Protein AF-A0AB73ANN0-F1 (afdb_monomer_lite)

Radius of gyration: 17.81 Å; chains: 1; bounding box: 39×24×46 Å

Secondary structure (DSSP, 8-state):
--HHHHHHHSTT---HHHHHHHHHTT-S--EEETTEEE--HHHHHHHHHHHS---HHHHHHHHHHHHHHHHTT-

Sequence (74 aa):
MDIDELCAYLPSHPAKQTVYGWVSTKQIPVHKINKALAFLQSEIDDWLKNKSHKTQDDLMEEAKQFVESKKIIR

InterPro domains:
  IPR041657 Helix-turn-helix domain, group 17 [PF12728] (1-51)

Foldseek 3Di:
DALCVVLVVDPVSDDSVVVVVCVVVVVADWDDDPPGIDDDPVRNVVSVVVVVPDDVVRVVVVVVVVVVVVVVVD

pLDDT: mean 85.63, std 14.07, range [48.69, 97.31]

Organism: NCBI:txid1339310

Structure (mmCIF, N/CA/C/O backbone):
data_AF-A0AB73ANN0-F1
#
_entry.id   AF-A0AB73ANN0-F1
#
loop_
_atom_site.group_PDB
_atom_site.id
_atom_site.type_symbol
_atom_site.label_atom_id
_atom_site.label_alt_id
_atom_site.label_comp_id
_atom_site.label_asym_id
_atom_site.label_entity_id
_atom_site.label_seq_id
_atom_site.pdbx_PDB_ins_code
_atom_site.Cartn_x
_atom_site.Cartn_y
_atom_site.Cartn_z
_atom_site.occupancy
_atom_site.B_iso_or_equiv
_atom_site.auth_seq_id
_atom_site.auth_comp_id
_atom_site.auth_asym_id
_atom_site.auth_atom_id
_atom_site.pdbx_PDB_model_num
ATOM 1 N N . MET A 1 1 ? 10.096 -9.853 -1.938 1.00 93.69 1 MET A N 1
ATOM 2 C CA . MET A 1 1 ? 9.150 -9.704 -3.052 1.00 93.69 1 MET A CA 1
ATOM 3 C C . MET A 1 1 ? 9.180 -8.273 -3.565 1.00 93.69 1 MET A C 1
ATOM 5 O O . MET A 1 1 ? 9.441 -7.364 -2.773 1.00 93.69 1 MET A O 1
ATOM 9 N N . ASP A 1 2 ? 8.977 -8.074 -4.861 1.00 95.38 2 ASP A N 1
ATOM 10 C CA . ASP A 1 2 ? 8.792 -6.751 -5.466 1.00 95.38 2 ASP A CA 1
ATOM 11 C C . ASP A 1 2 ? 7.322 -6.285 -5.390 1.00 95.38 2 ASP A C 1
ATOM 13 O O . ASP A 1 2 ? 6.494 -6.891 -4.707 1.00 95.38 2 ASP A O 1
ATOM 17 N N . ILE A 1 3 ? 6.997 -5.156 -6.029 1.00 94.75 3 ILE A N 1
ATOM 18 C CA . ILE A 1 3 ? 5.635 -4.607 -5.997 1.00 94.75 3 ILE A CA 1
ATOM 19 C C . ILE A 1 3 ? 4.628 -5.461 -6.777 1.00 94.75 3 ILE A C 1
ATOM 21 O O . ILE A 1 3 ? 3.468 -5.523 -6.381 1.00 94.75 3 ILE A O 1
ATOM 25 N N . ASP A 1 4 ? 5.046 -6.097 -7.871 1.00 95.81 4 ASP A N 1
ATOM 26 C CA . ASP A 1 4 ? 4.186 -6.945 -8.698 1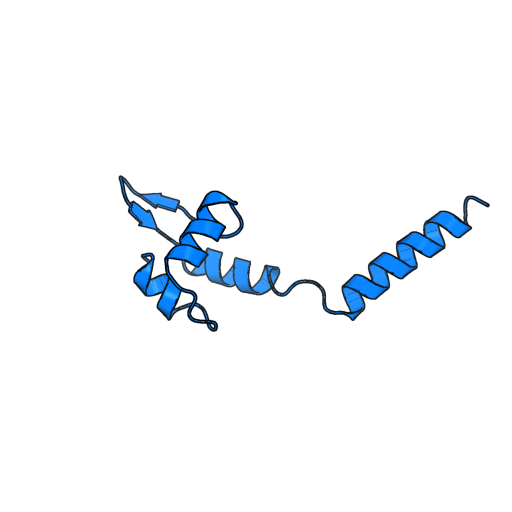.00 95.81 4 ASP A CA 1
ATOM 27 C C . ASP A 1 4 ? 3.856 -8.239 -7.954 1.00 95.81 4 ASP A C 1
ATOM 29 O O . ASP A 1 4 ? 2.686 -8.602 -7.812 1.00 95.81 4 ASP A O 1
ATOM 33 N N . GLU A 1 5 ? 4.882 -8.870 -7.386 1.00 96.94 5 GLU A N 1
ATOM 34 C CA . GLU A 1 5 ? 4.752 -10.046 -6.532 1.00 96.94 5 GLU A CA 1
ATOM 35 C C . GLU A 1 5 ? 3.883 -9.753 -5.303 1.00 96.94 5 GLU A C 1
ATOM 37 O O . GLU A 1 5 ? 3.021 -10.557 -4.963 1.00 96.94 5 GLU A O 1
ATOM 42 N N . LEU A 1 6 ? 4.033 -8.582 -4.670 1.00 96.19 6 LEU A N 1
ATOM 43 C CA . LEU A 1 6 ? 3.179 -8.177 -3.551 1.00 96.19 6 LEU A CA 1
ATOM 44 C C . LEU A 1 6 ? 1.708 -8.017 -3.968 1.00 96.19 6 LEU A C 1
ATOM 46 O O . LEU A 1 6 ? 0.817 -8.446 -3.236 1.00 96.19 6 LEU A O 1
ATOM 50 N N . CYS A 1 7 ? 1.429 -7.413 -5.127 1.00 95.81 7 CYS A N 1
ATOM 51 C CA . CYS A 1 7 ? 0.053 -7.266 -5.617 1.00 95.81 7 CYS A CA 1
ATOM 52 C C . CYS A 1 7 ? -0.595 -8.635 -5.885 1.00 95.81 7 CYS A C 1
ATOM 54 O O . CYS A 1 7 ? -1.776 -8.824 -5.599 1.00 95.81 7 CYS A O 1
ATOM 56 N N . ALA A 1 8 ? 0.173 -9.602 -6.395 1.00 96.44 8 ALA A N 1
ATOM 57 C CA . ALA A 1 8 ? -0.287 -10.978 -6.572 1.00 96.44 8 ALA A CA 1
ATOM 58 C C . ALA A 1 8 ? -0.435 -11.731 -5.237 1.00 96.44 8 ALA A C 1
ATOM 60 O O . ALA A 1 8 ? -1.328 -12.563 -5.104 1.00 96.44 8 ALA A O 1
ATOM 61 N N . TYR A 1 9 ? 0.415 -11.430 -4.253 1.00 95.25 9 TYR A N 1
ATOM 62 C CA . TYR A 1 9 ? 0.415 -12.080 -2.944 1.00 95.25 9 TYR A CA 1
ATOM 63 C C . TYR A 1 9 ? -0.766 -11.662 -2.061 1.00 95.25 9 TYR A C 1
ATOM 65 O O . TYR A 1 9 ? -1.317 -12.473 -1.318 1.00 95.25 9 TYR A O 1
ATOM 73 N N . LEU A 1 10 ? -1.164 -10.390 -2.124 1.00 91.56 10 LEU A N 1
ATOM 74 C CA . LEU A 1 10 ? -2.252 -9.871 -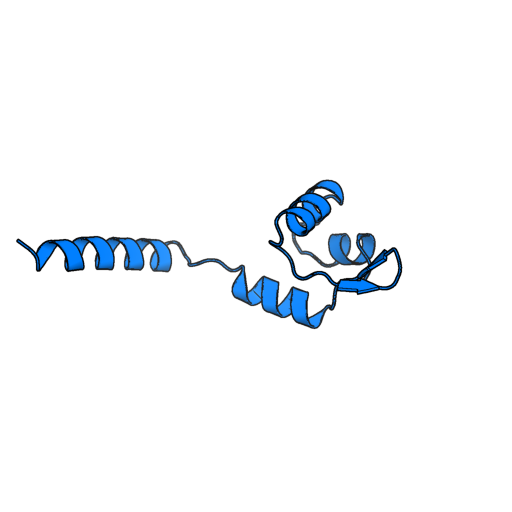1.302 1.00 91.56 10 LEU A CA 1
ATOM 75 C C . LEU A 1 10 ? -3.620 -10.400 -1.782 1.00 91.56 10 LEU A C 1
ATOM 77 O O . LEU A 1 10 ? -3.933 -10.254 -2.963 1.00 91.56 10 LEU A O 1
ATOM 81 N N . PRO A 1 11 ? -4.495 -10.902 -0.883 1.00 88.75 11 PRO A N 1
ATOM 82 C CA . PRO A 1 11 ? -5.778 -11.511 -1.264 1.00 88.75 11 PRO A CA 1
ATOM 83 C C . PRO A 1 11 ? -6.734 -10.598 -2.042 1.00 88.75 11 PRO A C 1
ATOM 85 O O . PRO A 1 11 ? -7.561 -11.069 -2.815 1.00 88.75 11 PRO A O 1
ATOM 88 N N . SER A 1 12 ? -6.661 -9.283 -1.814 1.00 87.88 12 SER A N 1
ATOM 89 C CA . SER A 1 12 ? -7.507 -8.297 -2.494 1.00 87.88 12 SER A CA 1
ATOM 90 C C . SER A 1 12 ? -6.960 -7.842 -3.847 1.00 87.88 12 SER A C 1
ATOM 92 O O . SER A 1 12 ? -7.600 -7.021 -4.499 1.00 87.88 12 SER A O 1
ATOM 94 N N . HIS A 1 13 ? -5.783 -8.332 -4.247 1.00 91.06 13 HIS A N 1
ATOM 95 C CA . HIS A 1 13 ? -5.082 -7.959 -5.476 1.00 91.06 13 HIS A CA 1
ATOM 96 C C . HIS A 1 13 ? -5.094 -6.445 -5.760 1.00 91.06 13 HIS A C 1
ATOM 98 O O . HIS A 1 13 ? -5.593 -5.998 -6.797 1.00 91.06 13 HIS A O 1
ATOM 104 N N . PRO A 1 14 ? -4.591 -5.620 -4.823 1.00 93.00 14 PRO A N 1
ATOM 105 C CA . PRO A 1 14 ? -4.640 -4.174 -4.960 1.00 93.00 14 PRO A CA 1
ATOM 106 C C . PRO A 1 14 ? -3.792 -3.704 -6.145 1.00 93.00 14 PRO A C 1
ATOM 108 O O . PRO A 1 14 ? -2.742 -4.265 -6.449 1.00 93.00 14 PRO A O 1
ATOM 111 N N . ALA A 1 15 ? -4.212 -2.613 -6.786 1.00 96.00 15 ALA A N 1
ATOM 112 C CA . ALA A 1 15 ? -3.419 -1.981 -7.833 1.00 96.00 15 ALA A CA 1
ATOM 113 C C . ALA A 1 15 ? -2.119 -1.382 -7.262 1.00 96.00 15 ALA A C 1
ATOM 115 O O . ALA A 1 15 ? -2.094 -0.883 -6.132 1.00 96.00 15 ALA A O 1
ATOM 116 N N . LYS A 1 16 ? -1.059 -1.315 -8.083 1.00 95.94 16 LYS A N 1
ATOM 117 C CA . LYS A 1 16 ? 0.237 -0.714 -7.701 1.00 95.94 16 LYS A CA 1
ATOM 118 C C . LYS A 1 16 ? 0.085 0.678 -7.092 1.00 95.94 16 LYS A C 1
ATOM 120 O O . LYS A 1 16 ? 0.748 0.995 -6.113 1.00 95.94 16 LYS A O 1
ATOM 125 N N . GLN A 1 17 ? -0.807 1.503 -7.645 1.00 96.06 17 GLN A N 1
ATOM 126 C CA . GLN A 1 17 ? -1.074 2.852 -7.140 1.00 96.06 17 GLN A CA 1
ATOM 127 C C . GLN A 1 17 ? -1.551 2.837 -5.681 1.00 96.06 17 GLN A C 1
ATOM 129 O O . GLN A 1 17 ? -1.088 3.642 -4.875 1.00 96.06 17 GLN A O 1
ATOM 134 N N . THR A 1 18 ? -2.433 1.902 -5.329 1.00 95.12 18 THR A N 1
ATOM 135 C CA . THR A 1 18 ? -2.919 1.719 -3.959 1.00 95.12 18 THR A CA 1
ATOM 136 C C . THR A 1 18 ? -1.780 1.306 -3.031 1.00 95.12 18 THR A C 1
ATOM 138 O O . THR A 1 18 ? -1.621 1.892 -1.962 1.00 95.12 18 THR A O 1
ATOM 141 N N . VAL A 1 19 ? -0.936 0.366 -3.468 1.00 95.12 19 VAL A N 1
ATOM 142 C CA . VAL A 1 19 ? 0.245 -0.072 -2.707 1.00 95.12 19 VAL A CA 1
ATOM 143 C C . VAL A 1 19 ? 1.232 1.081 -2.499 1.00 95.12 19 VAL A C 1
ATOM 145 O O . VAL A 1 19 ? 1.688 1.295 -1.378 1.00 95.12 19 VAL A O 1
ATOM 148 N N . TYR A 1 20 ? 1.510 1.887 -3.528 1.00 96.31 20 TYR A N 1
ATOM 149 C CA . TYR A 1 20 ? 2.327 3.099 -3.390 1.00 96.31 20 TYR A CA 1
ATOM 150 C C . TYR A 1 20 ? 1.719 4.102 -2.398 1.00 96.31 20 TYR A C 1
ATOM 152 O O . TYR A 1 20 ? 2.459 4.736 -1.646 1.00 96.31 20 TYR A O 1
ATOM 160 N N . GLY A 1 21 ? 0.389 4.220 -2.357 1.00 96.44 21 GLY A N 1
ATOM 161 C CA . GLY A 1 21 ? -0.326 5.008 -1.350 1.00 96.44 21 GLY A CA 1
ATOM 162 C C . GLY A 1 21 ? -0.100 4.500 0.077 1.00 96.44 21 GLY A C 1
ATOM 163 O O . GLY A 1 21 ? 0.141 5.288 0.990 1.00 96.44 21 GLY A O 1
ATOM 164 N N . TRP A 1 22 ? -0.108 3.183 0.286 1.00 95.19 22 TRP A N 1
ATOM 165 C CA . TRP A 1 22 ? 0.205 2.599 1.594 1.00 95.19 22 TRP A CA 1
ATOM 166 C C . TRP A 1 22 ? 1.669 2.789 1.982 1.00 95.19 22 TRP A C 1
ATOM 168 O O . TRP A 1 22 ? 1.964 3.087 3.136 1.00 95.19 22 TRP A O 1
ATOM 178 N N . VAL A 1 23 ? 2.587 2.664 1.024 1.00 95.06 23 VAL A N 1
ATOM 179 C CA . VAL A 1 23 ? 4.018 2.909 1.241 1.00 95.06 23 VAL A CA 1
ATOM 180 C C . VAL A 1 23 ? 4.266 4.360 1.666 1.00 95.06 23 VAL A C 1
ATOM 182 O O . VAL A 1 23 ? 4.966 4.597 2.649 1.00 95.06 23 VAL A O 1
ATOM 185 N N . SER A 1 24 ? 3.670 5.340 0.979 1.00 94.88 24 SER A N 1
ATOM 186 C CA . SER A 1 24 ? 3.874 6.764 1.292 1.00 94.88 24 SER A CA 1
ATOM 187 C C . SER A 1 24 ? 3.301 7.160 2.656 1.00 94.88 24 SER 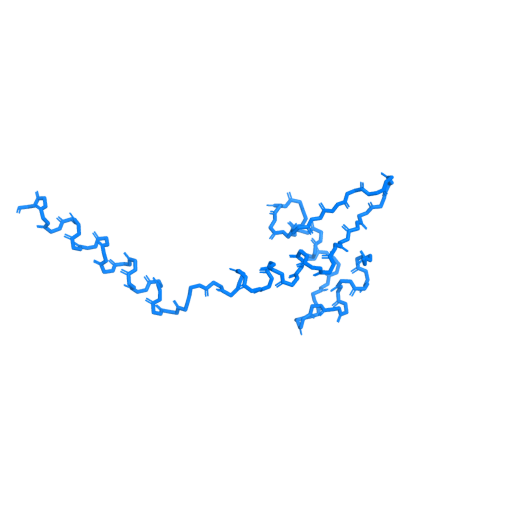A C 1
ATOM 189 O O . SER A 1 24 ? 3.902 7.960 3.374 1.00 94.88 24 SER A O 1
ATOM 191 N N . THR A 1 25 ? 2.181 6.548 3.044 1.00 94.38 25 THR A N 1
ATOM 192 C CA . THR A 1 25 ? 1.530 6.730 4.351 1.00 94.38 25 THR A CA 1
ATOM 193 C C . THR A 1 25 ? 2.098 5.827 5.449 1.00 94.38 25 THR A C 1
ATOM 195 O O . THR A 1 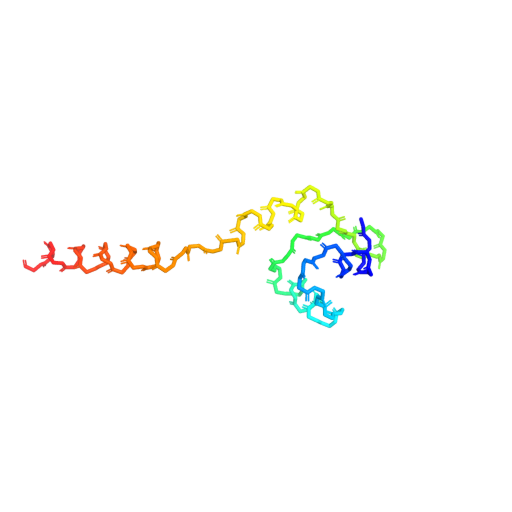25 ? 1.611 5.872 6.577 1.00 94.38 25 THR A O 1
ATOM 198 N N . LYS A 1 26 ? 3.136 5.030 5.150 1.00 92.69 26 LYS A N 1
ATOM 199 C CA . LYS A 1 26 ? 3.763 4.061 6.069 1.00 92.69 26 LYS A CA 1
ATOM 200 C C . LYS A 1 26 ? 2.769 3.062 6.678 1.00 92.69 26 LYS A C 1
ATOM 202 O O . LYS A 1 26 ? 2.948 2.602 7.801 1.00 92.69 26 LYS A O 1
ATOM 207 N N . GLN A 1 27 ? 1.716 2.729 5.936 1.00 91.94 27 GLN A N 1
ATOM 208 C CA . GLN A 1 27 ? 0.690 1.778 6.359 1.00 91.94 27 GLN A CA 1
ATOM 209 C C . GLN A 1 27 ? 1.082 0.326 6.117 1.00 91.94 27 GLN A C 1
ATOM 211 O O . GLN A 1 27 ? 0.441 -0.547 6.688 1.00 91.94 27 GLN A O 1
ATOM 216 N N . ILE A 1 28 ? 2.074 0.062 5.266 1.00 93.81 28 ILE A N 1
ATOM 217 C CA . ILE A 1 28 ? 2.567 -1.277 4.931 1.00 93.81 28 ILE A CA 1
ATOM 218 C C . ILE A 1 28 ? 4.083 -1.343 5.181 1.00 93.81 28 ILE A C 1
ATOM 220 O O . ILE A 1 28 ? 4.777 -0.372 4.853 1.00 93.81 28 ILE A O 1
ATOM 224 N N . PRO A 1 29 ? 4.614 -2.440 5.756 1.00 96.19 29 PRO A N 1
ATOM 225 C CA . PRO A 1 29 ? 6.054 -2.631 5.901 1.00 96.19 29 PRO A CA 1
ATOM 226 C C . PRO A 1 29 ? 6.740 -2.614 4.539 1.00 96.19 29 PRO A C 1
ATOM 228 O O . PRO A 1 29 ? 6.260 -3.232 3.593 1.00 96.19 29 PRO A O 1
ATOM 231 N N . VAL A 1 30 ? 7.846 -1.886 4.424 1.00 96.62 30 VAL A N 1
ATOM 232 C CA . VAL A 1 30 ? 8.587 -1.748 3.170 1.00 96.62 30 VAL A CA 1
ATOM 233 C C . VAL A 1 30 ? 10.055 -1.478 3.457 1.00 96.62 30 VAL A C 1
ATOM 235 O O . VAL A 1 30 ? 10.402 -0.685 4.332 1.00 96.62 30 VAL A O 1
ATOM 238 N N . HIS A 1 31 ? 10.915 -2.097 2.659 1.00 96.19 31 HIS A N 1
ATOM 239 C CA . HIS A 1 31 ? 12.356 -1.907 2.684 1.00 96.19 31 HIS A CA 1
ATOM 240 C C . HIS A 1 31 ? 12.822 -1.264 1.391 1.00 96.19 31 HIS A C 1
ATOM 242 O O . HIS A 1 31 ? 12.271 -1.495 0.314 1.00 96.19 31 HIS A O 1
ATOM 248 N N . LYS A 1 32 ? 13.876 -0.460 1.486 1.00 93.75 32 LYS A N 1
ATOM 249 C CA . LYS A 1 32 ? 14.532 0.109 0.313 1.00 93.75 32 LYS A CA 1
ATOM 250 C C . LYS A 1 32 ? 15.851 -0.609 0.091 1.00 93.75 32 LYS A C 1
ATOM 252 O O . LYS A 1 32 ? 16.790 -0.424 0.858 1.00 93.75 32 LYS A O 1
ATOM 257 N N . ILE A 1 33 ? 15.924 -1.392 -0.980 1.00 92.75 33 ILE A N 1
ATOM 258 C CA . ILE A 1 33 ? 17.158 -2.056 -1.401 1.00 92.75 33 ILE A CA 1
ATOM 259 C C . ILE A 1 33 ? 17.668 -1.316 -2.633 1.00 92.75 33 ILE A C 1
ATOM 261 O O . ILE A 1 33 ? 17.052 -1.334 -3.701 1.00 92.75 33 ILE A O 1
ATOM 265 N N . ASN A 1 34 ? 18.791 -0.616 -2.477 1.00 90.19 34 ASN A N 1
ATOM 266 C CA . ASN A 1 34 ? 19.339 0.288 -3.488 1.00 90.19 34 ASN A CA 1
ATOM 267 C C . ASN A 1 34 ? 18.308 1.350 -3.931 1.00 90.19 34 ASN A C 1
ATOM 269 O O . ASN A 1 34 ? 17.987 2.281 -3.189 1.00 90.19 34 ASN A O 1
ATOM 273 N N . LYS A 1 35 ? 17.786 1.217 -5.157 1.00 91.31 35 LYS A N 1
ATOM 274 C CA . LYS A 1 35 ? 16.794 2.114 -5.768 1.00 91.31 35 LYS A CA 1
ATOM 275 C C . LYS A 1 35 ? 15.397 1.487 -5.883 1.00 91.31 35 LYS A C 1
ATOM 277 O O . LYS A 1 35 ? 14.506 2.140 -6.414 1.00 91.31 35 LYS A O 1
ATOM 282 N N . ALA A 1 36 ? 15.204 0.264 -5.392 1.00 92.50 36 ALA A N 1
ATOM 283 C CA . ALA A 1 36 ? 13.945 -0.467 -5.484 1.00 92.50 36 ALA A CA 1
ATOM 284 C C . ALA A 1 36 ? 13.266 -0.605 -4.114 1.00 92.50 36 ALA A C 1
ATOM 286 O O . ALA A 1 36 ? 13.929 -0.650 -3.073 1.00 92.50 36 ALA A O 1
ATOM 287 N N . LEU A 1 37 ? 11.934 -0.671 -4.135 1.00 94.88 37 LEU A N 1
ATOM 288 C CA . LEU A 1 37 ? 11.144 -1.097 -2.985 1.00 94.88 37 LEU A CA 1
ATOM 289 C C . LEU A 1 37 ? 11.143 -2.622 -2.936 1.00 94.88 37 LEU A C 1
ATOM 291 O O . LEU A 1 37 ? 10.940 -3.274 -3.959 1.00 94.88 37 LEU A O 1
ATOM 295 N N . ALA A 1 38 ? 11.358 -3.164 -1.749 1.00 96.56 38 ALA A N 1
ATOM 296 C CA . ALA A 1 38 ? 11.318 -4.584 -1.472 1.00 96.56 38 ALA A CA 1
ATOM 297 C C . ALA A 1 38 ? 10.433 -4.829 -0.254 1.00 96.56 38 ALA A C 1
ATOM 299 O O . ALA A 1 38 ? 10.447 -4.063 0.709 1.00 96.56 38 ALA A O 1
ATOM 300 N N . PHE A 1 39 ? 9.684 -5.920 -0.291 1.00 96.56 39 PHE A N 1
ATOM 301 C CA . PHE A 1 39 ? 8.794 -6.321 0.787 1.00 96.56 39 PHE A CA 1
ATOM 302 C C . PHE A 1 39 ? 9.237 -7.692 1.298 1.00 96.56 39 PHE A C 1
ATOM 304 O O . PHE A 1 39 ? 9.530 -8.600 0.509 1.00 96.56 39 PHE A O 1
ATOM 311 N N . LEU A 1 40 ? 9.346 -7.839 2.617 1.00 97.31 40 LEU A N 1
ATOM 312 C CA . LEU A 1 40 ? 9.646 -9.123 3.242 1.00 97.31 40 LEU A CA 1
ATOM 313 C C . LEU A 1 40 ? 8.339 -9.867 3.470 1.00 97.31 40 LEU A C 1
ATOM 315 O O . LEU A 1 40 ? 7.431 -9.334 4.098 1.00 97.31 40 LEU A O 1
ATOM 319 N N . GLN A 1 41 ? 8.250 -11.103 2.981 1.00 95.25 41 GLN A N 1
ATOM 320 C CA . GLN A 1 41 ? 7.027 -11.894 3.106 1.00 95.25 41 GLN A CA 1
ATOM 321 C C . GLN A 1 41 ? 6.596 -12.052 4.566 1.00 95.25 41 GLN A C 1
ATOM 323 O O . GLN A 1 41 ? 5.440 -11.804 4.872 1.00 95.25 41 GLN A O 1
ATOM 328 N N . SER A 1 42 ? 7.539 -12.329 5.471 1.00 96.25 42 SER A N 1
ATOM 329 C CA . SER A 1 42 ? 7.268 -12.447 6.907 1.00 96.25 42 SER A CA 1
ATOM 330 C C . SER A 1 42 ? 6.645 -11.185 7.510 1.00 96.25 42 SER A C 1
ATOM 332 O O . SER A 1 42 ? 5.712 -11.275 8.298 1.00 96.25 42 SER A O 1
ATOM 334 N N . GLU A 1 43 ? 7.118 -10.000 7.119 1.00 95.56 43 GLU A N 1
ATOM 335 C CA . GLU A 1 43 ? 6.555 -8.741 7.616 1.00 95.56 43 GLU A CA 1
ATOM 336 C C . GLU A 1 43 ? 5.178 -8.460 7.027 1.00 95.56 43 GLU A C 1
ATOM 338 O O . GLU A 1 43 ? 4.322 -7.919 7.718 1.00 95.56 43 GLU A O 1
ATOM 343 N N . ILE A 1 44 ? 4.955 -8.822 5.761 1.00 95.19 44 ILE A N 1
ATOM 344 C CA . ILE A 1 44 ? 3.634 -8.721 5.141 1.00 95.19 44 ILE A CA 1
ATOM 345 C C . ILE A 1 44 ? 2.659 -9.694 5.808 1.00 95.19 44 ILE A C 1
ATOM 347 O O . ILE A 1 44 ? 1.524 -9.311 6.072 1.00 95.19 44 ILE A O 1
ATOM 351 N N . ASP A 1 45 ? 3.094 -10.905 6.146 1.00 93.38 45 ASP A N 1
ATOM 352 C CA . ASP A 1 45 ? 2.276 -11.893 6.852 1.00 93.38 45 ASP A CA 1
ATOM 353 C C . ASP A 1 45 ? 1.898 -11.411 8.249 1.00 93.38 45 ASP A C 1
ATOM 355 O O . ASP A 1 45 ? 0.731 -11.464 8.640 1.00 93.38 45 ASP A O 1
ATOM 359 N N . ASP A 1 46 ? 2.867 -10.900 9.004 1.00 93.94 46 ASP A N 1
ATOM 360 C CA . ASP A 1 46 ? 2.614 -10.349 10.332 1.00 93.94 46 ASP A CA 1
ATOM 361 C C . ASP A 1 46 ? 1.764 -9.083 10.256 1.00 93.94 46 ASP A C 1
ATOM 363 O O . ASP A 1 46 ? 0.862 -8.878 11.068 1.00 93.94 46 ASP A O 1
ATOM 367 N N . TRP A 1 47 ? 1.974 -8.256 9.235 1.00 91.31 47 TRP A N 1
ATOM 368 C CA . TRP A 1 47 ? 1.107 -7.126 8.960 1.00 91.31 47 TRP A CA 1
ATOM 369 C C . TRP A 1 47 ? -0.320 -7.566 8.649 1.00 91.31 47 TRP A C 1
ATOM 371 O O . TRP A 1 47 ? -1.234 -6.998 9.225 1.00 91.31 47 TRP A O 1
ATOM 381 N N . LEU A 1 48 ? -0.545 -8.589 7.823 1.00 89.88 48 LEU A N 1
ATOM 382 C CA . LEU A 1 48 ? -1.886 -9.105 7.532 1.00 89.88 48 LEU A CA 1
ATOM 383 C C . LEU A 1 48 ? -2.585 -9.631 8.793 1.00 89.88 48 LEU A C 1
ATOM 385 O O . LEU A 1 48 ? -3.761 -9.330 8.998 1.00 89.88 48 LEU A O 1
ATOM 389 N N . LYS A 1 49 ? -1.859 -10.339 9.668 1.00 87.81 49 LYS A N 1
ATOM 390 C CA . LYS A 1 49 ? -2.382 -10.793 10.971 1.00 87.81 49 LYS A CA 1
ATOM 391 C C . LYS A 1 49 ? -2.793 -9.615 11.858 1.00 87.81 49 LYS A C 1
ATOM 393 O O . LYS A 1 49 ? -3.851 -9.658 12.473 1.00 87.81 49 LYS A O 1
ATOM 398 N N . ASN A 1 50 ? -1.988 -8.553 11.888 1.00 80.75 50 ASN A N 1
ATOM 399 C CA . ASN A 1 50 ? -2.228 -7.368 12.719 1.00 80.75 50 ASN A CA 1
ATOM 400 C C . ASN A 1 50 ? -3.241 -6.379 12.109 1.00 80.75 50 ASN A C 1
ATOM 402 O O . ASN A 1 50 ? -3.896 -5.633 12.833 1.00 80.75 50 ASN A O 1
ATOM 406 N N . LYS A 1 51 ? -3.368 -6.353 10.776 1.00 68.12 51 LYS A N 1
ATOM 407 C CA . LYS A 1 51 ? -4.291 -5.496 10.016 1.00 68.12 51 LYS A CA 1
ATOM 408 C C . LYS A 1 51 ? -5.682 -6.109 9.874 1.00 68.12 51 LYS A C 1
ATOM 410 O O . LYS A 1 51 ? -6.582 -5.447 9.354 1.00 68.12 51 LYS A O 1
ATOM 415 N N . SER A 1 52 ? -5.884 -7.334 10.363 1.00 57.12 52 SER A N 1
ATOM 416 C CA . SER A 1 52 ? -7.196 -7.777 10.831 1.00 57.12 52 SER A CA 1
ATOM 417 C C . SER A 1 52 ? -7.603 -6.867 11.990 1.00 57.12 52 SER A C 1
ATOM 419 O O . SER A 1 52 ? -7.468 -7.211 13.161 1.00 57.12 52 SER A O 1
ATOM 421 N N . HIS A 1 53 ? -8.008 -5.642 11.658 1.00 54.12 53 HIS A N 1
ATOM 422 C CA . HIS A 1 53 ? -8.473 -4.676 12.625 1.00 54.12 53 HIS A CA 1
ATOM 423 C C . HIS A 1 53 ? -9.627 -5.298 13.387 1.00 54.12 53 HIS A C 1
ATOM 425 O O . HIS A 1 53 ? -10.530 -5.873 12.776 1.00 54.12 53 HIS A O 1
ATOM 431 N N . LYS A 1 54 ? -9.536 -5.144 14.708 1.00 51.84 54 LYS A N 1
ATOM 432 C CA . LYS A 1 54 ? -10.634 -5.041 15.655 1.00 51.84 54 LYS A CA 1
ATOM 433 C C . LYS A 1 54 ? -11.982 -5.291 15.007 1.00 51.84 54 LYS A C 1
ATOM 435 O O . LYS A 1 54 ? -12.500 -4.447 14.271 1.00 51.84 54 LYS A O 1
ATOM 440 N N . THR A 1 55 ? -12.505 -6.476 15.268 1.00 52.53 55 THR A N 1
ATOM 441 C CA . THR A 1 55 ? -13.852 -6.844 14.870 1.00 52.53 55 THR A CA 1
ATOM 442 C C . THR A 1 55 ? -14.834 -5.770 15.347 1.00 52.53 55 THR A C 1
ATOM 444 O O . THR A 1 55 ? -14.520 -4.943 16.208 1.00 52.53 55 THR A O 1
ATOM 447 N N . GLN A 1 56 ? -16.046 -5.752 14.794 1.00 54.03 56 GLN A N 1
ATOM 448 C CA . GLN A 1 56 ? -17.095 -4.860 15.295 1.00 54.03 56 GLN A CA 1
ATOM 449 C C . GLN A 1 56 ? -17.227 -4.935 16.832 1.00 54.03 56 GLN A C 1
ATOM 451 O O . GLN A 1 56 ? -17.502 -3.915 17.462 1.00 54.03 56 GLN A O 1
ATOM 456 N N . ASP A 1 57 ? -16.948 -6.103 17.418 1.00 58.25 57 ASP A N 1
ATOM 457 C CA . ASP A 1 57 ? -16.887 -6.318 18.863 1.00 58.25 57 ASP A CA 1
ATOM 458 C C . ASP A 1 57 ? -15.779 -5.515 19.543 1.00 58.25 57 ASP A C 1
ATOM 460 O O . ASP A 1 57 ? -16.067 -4.802 20.499 1.00 58.25 57 ASP A O 1
ATOM 464 N N . ASP A 1 58 ? -14.551 -5.537 19.031 1.00 66.88 58 ASP A N 1
ATOM 465 C CA . ASP A 1 58 ? -13.435 -4.797 19.626 1.00 66.88 58 ASP A CA 1
ATOM 466 C C . ASP A 1 58 ? -13.659 -3.268 19.575 1.00 66.88 58 ASP A C 1
ATOM 468 O O . ASP A 1 58 ? -13.335 -2.543 20.515 1.00 66.88 58 ASP A O 1
ATOM 472 N N . LEU A 1 59 ? -14.266 -2.761 18.493 1.00 70.12 59 LEU A N 1
ATOM 473 C CA . LEU 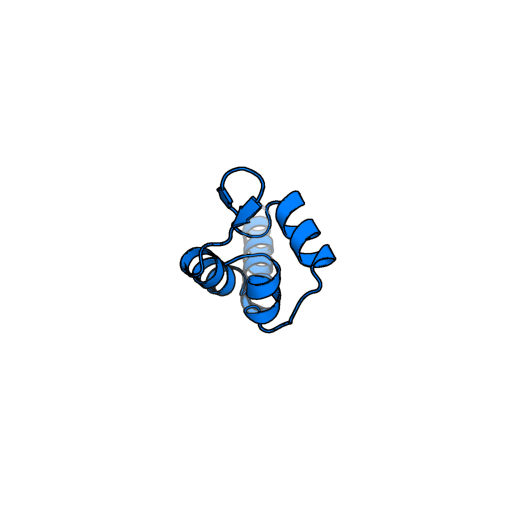A 1 59 ? -14.688 -1.355 18.377 1.00 70.12 59 LEU A CA 1
ATOM 474 C C . LEU A 1 59 ? -15.826 -1.014 19.353 1.00 70.12 59 LEU A C 1
ATOM 476 O O . LEU A 1 59 ? -15.861 0.078 19.930 1.00 70.12 59 LEU A O 1
ATOM 480 N N . MET A 1 60 ? -16.768 -1.940 19.546 1.00 73.69 60 MET A N 1
ATOM 481 C CA . MET A 1 60 ? -17.876 -1.779 20.485 1.00 73.69 60 MET A CA 1
ATOM 482 C C . MET A 1 60 ? -17.396 -1.830 21.940 1.00 73.69 60 MET A C 1
ATOM 484 O O . MET A 1 60 ? -17.931 -1.117 22.790 1.00 73.69 60 MET A O 1
ATOM 488 N N . GLU A 1 61 ? -16.391 -2.647 22.236 1.00 79.06 61 GLU A N 1
ATOM 489 C CA . GLU A 1 61 ? -15.806 -2.791 23.564 1.00 79.06 61 GLU A CA 1
ATOM 490 C C . GLU A 1 61 ? -15.029 -1.535 23.973 1.00 79.06 61 GLU A C 1
ATOM 492 O O . GLU A 1 61 ? -15.242 -1.015 25.070 1.00 79.06 61 GLU A O 1
ATOM 497 N N . GLU A 1 62 ? -14.252 -0.943 23.061 1.00 77.88 62 GLU A N 1
ATOM 498 C CA . GLU A 1 62 ? -13.609 0.357 23.299 1.00 77.88 62 GLU A CA 1
ATOM 499 C C . GLU A 1 62 ? -14.626 1.481 23.533 1.00 77.88 62 GLU A C 1
ATOM 501 O O . GLU A 1 62 ? -14.457 2.307 24.437 1.00 77.88 62 GLU A O 1
ATOM 506 N N . ALA A 1 63 ? -15.723 1.498 22.770 1.00 82.19 63 ALA A N 1
ATOM 507 C CA . ALA A 1 63 ? -16.795 2.467 22.976 1.00 82.19 63 ALA A CA 1
ATOM 508 C C . ALA A 1 63 ? -17.465 2.300 24.355 1.00 82.19 63 ALA A C 1
ATOM 510 O O . ALA A 1 63 ? -17.744 3.297 25.028 1.00 82.19 63 ALA A O 1
ATOM 511 N N . LYS A 1 64 ? -17.684 1.057 24.811 1.00 84.12 64 LYS A N 1
ATOM 512 C CA . LYS A 1 64 ? -18.227 0.761 26.151 1.00 84.12 64 LYS A CA 1
ATOM 513 C C . LYS A 1 64 ? -17.285 1.239 27.258 1.00 84.12 64 LYS A C 1
ATOM 515 O O . LYS A 1 64 ? -17.728 1.970 28.143 1.00 84.12 64 LYS A O 1
ATOM 520 N N . GLN A 1 65 ? -15.994 0.917 27.169 1.00 85.31 65 GLN A N 1
ATOM 521 C CA . GLN A 1 65 ? -14.980 1.347 28.143 1.00 85.31 65 GLN A CA 1
ATOM 522 C C . GLN A 1 65 ? -14.874 2.879 28.235 1.00 85.31 65 GLN A C 1
ATOM 524 O O . GLN A 1 65 ? -14.737 3.454 29.321 1.00 85.31 65 GLN A O 1
ATOM 529 N N . PHE A 1 66 ? -14.997 3.579 27.105 1.00 84.00 66 PHE A N 1
ATOM 530 C CA . PHE A 1 66 ? -15.011 5.042 27.081 1.00 84.00 66 PHE A CA 1
ATOM 531 C C . PHE A 1 66 ? -16.240 5.638 27.789 1.00 84.00 66 PHE A C 1
ATOM 533 O O . PHE A 1 66 ? -16.128 6.634 28.505 1.00 84.00 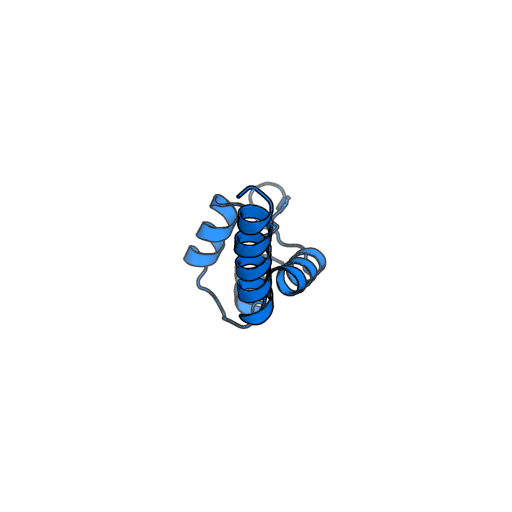66 PHE A O 1
ATOM 540 N N . VAL A 1 67 ? -17.420 5.031 27.628 1.00 86.25 67 VAL A N 1
ATOM 541 C CA . VAL A 1 67 ? -18.640 5.472 28.323 1.00 86.25 67 VAL A CA 1
ATOM 542 C C . VAL A 1 67 ? -18.561 5.183 29.825 1.00 86.25 67 VAL A C 1
ATOM 544 O O . VAL A 1 67 ? -18.921 6.047 30.625 1.00 86.25 67 VAL A O 1
ATOM 547 N N . GLU A 1 68 ? -18.054 4.015 30.226 1.00 82.00 68 GLU A N 1
ATOM 548 C CA . GLU A 1 68 ? -17.891 3.644 31.639 1.00 82.00 68 GLU A CA 1
ATOM 549 C C . GLU A 1 68 ? -16.879 4.531 32.368 1.00 82.00 68 GLU A C 1
ATOM 551 O O . GLU A 1 68 ? -17.183 5.053 33.441 1.00 82.00 68 GLU A O 1
ATOM 556 N N . SER A 1 69 ? -15.721 4.797 31.760 1.00 75.50 69 SER A N 1
ATOM 557 C CA . SER A 1 69 ? -14.705 5.682 32.347 1.00 75.50 69 SER A CA 1
ATOM 558 C C . SER A 1 69 ? -15.210 7.115 32.561 1.00 75.50 69 SER A C 1
ATOM 560 O O . SER A 1 69 ? -14.821 7.768 33.527 1.00 75.50 69 SER A O 1
ATOM 562 N N . LYS A 1 70 ? -16.141 7.602 31.727 1.00 72.38 70 LYS A N 1
ATOM 563 C CA . LYS A 1 70 ? -16.808 8.902 31.931 1.00 72.38 70 LYS A CA 1
ATOM 564 C C . LYS A 1 70 ? -17.937 8.873 32.959 1.00 72.38 70 LYS A C 1
ATOM 566 O O . LYS A 1 70 ? -18.326 9.934 33.444 1.00 72.38 70 LYS A O 1
ATOM 571 N N . LYS A 1 71 ? -18.463 7.694 33.298 1.00 63.28 71 LYS A N 1
ATOM 572 C CA . LYS A 1 71 ? -19.528 7.518 34.295 1.00 63.28 71 LYS A CA 1
ATOM 573 C C . LYS A 1 71 ? -18.993 7.558 35.729 1.00 63.28 71 LYS A C 1
ATOM 575 O O . LYS A 1 71 ? -19.722 7.970 36.617 1.00 63.28 71 LYS A O 1
ATOM 580 N N . ILE A 1 72 ? -17.724 7.193 35.930 1.00 57.09 72 ILE A N 1
ATOM 581 C CA . ILE A 1 72 ? -17.027 7.211 37.233 1.00 57.09 72 ILE A CA 1
ATOM 582 C C . ILE A 1 72 ? -16.658 8.644 37.674 1.00 57.09 72 ILE A C 1
ATOM 584 O O . ILE A 1 72 ? -16.423 8.892 38.851 1.00 57.09 72 ILE A O 1
ATOM 588 N N . ILE A 1 73 ? -16.626 9.602 36.741 1.00 56.56 73 ILE A N 1
ATOM 589 C CA . ILE A 1 73 ? -16.239 11.004 36.996 1.00 56.56 73 ILE A CA 1
ATOM 590 C C . ILE A 1 73 ? -17.462 11.894 37.335 1.00 56.56 73 ILE A C 1
ATOM 592 O O . ILE A 1 73 ? -17.300 13.086 37.589 1.00 56.56 73 ILE A O 1
ATOM 596 N N . ARG A 1 74 ? -18.689 11.351 37.343 1.00 48.69 74 ARG A N 1
ATOM 597 C CA . ARG A 1 74 ? -19.922 12.093 37.667 1.00 48.69 74 ARG A CA 1
ATOM 598 C C . ARG A 1 74 ? -20.468 11.776 39.047 1.00 48.69 74 ARG A C 1
ATOM 600 O O . ARG A 1 74 ? -20.462 10.583 39.412 1.00 48.69 74 ARG A O 1
#